Protein AF-A0A450WXD7-F1 (afdb_monomer)

Secondary structure (DSSP, 8-state):
-HHHHHHHHHHHHHHHHHHT--PPP-------EEEEETTEEEEE--------GGG----

Sequence (59 aa):
MKSILTFIVRFTLCVALLHTAHAEELVGSIPGQLSVQQGAAVYTIPIEVPPGVAGMQPD

Radius of gyration: 26.02 Å; Cα contacts (8 Å, |Δi|>4): 27; chains: 1; bounding box: 72×24×41 Å

Solvent-accessible surface area (backbone atoms only — not comparable to full-atom values): 4046 Å² total; per-residue (Å²): 110,72,69,60,52,53,50,50,55,52,50,55,51,50,54,57,61,57,69,72,65,69,76,84,74,87,90,74,84,73,79,59,49,78,48,74,56,98,89,40,84,45,76,45,74,72,76,92,75,78,66,42,81,96,64,47,68,87,133

Organism: NCBI:txid2126335

pLDDT: mean 85.71, std 7.67, range [64.88, 95.62]

Nearest PDB structures (foldseek):
  7ewl-assembly1_B  TM=4.258E-01  e=8.059E+00  Homo sapiens

Structure (mmCIF, N/CA/C/O backbone):
data_AF-A0A450WXD7-F1
#
_entry.id   AF-A0A450WXD7-F1
#
loop_
_atom_site.group_PDB
_atom_site.id
_atom_site.type_symbol
_atom_site.label_atom_id
_atom_site.label_alt_id
_atom_site.label_comp_id
_atom_site.label_asym_id
_atom_site.label_entity_id
_atom_si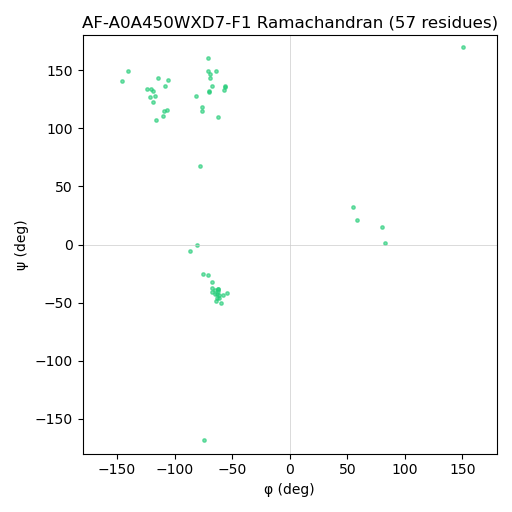te.label_seq_id
_atom_site.pdbx_PDB_ins_code
_atom_site.Cartn_x
_atom_site.Cartn_y
_atom_sit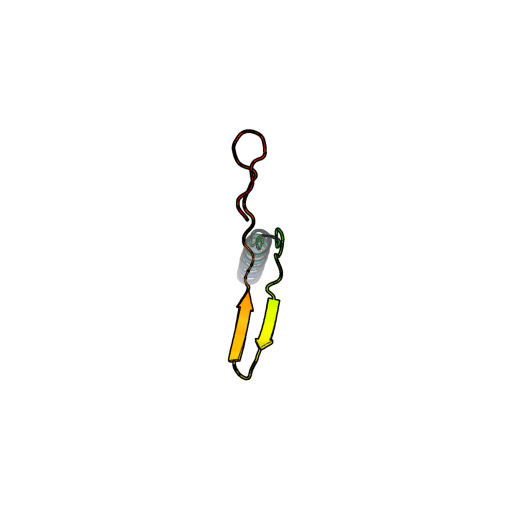e.Cartn_z
_atom_site.occupancy
_atom_site.B_iso_or_equiv
_atom_site.auth_seq_id
_atom_site.auth_comp_id
_atom_site.auth_a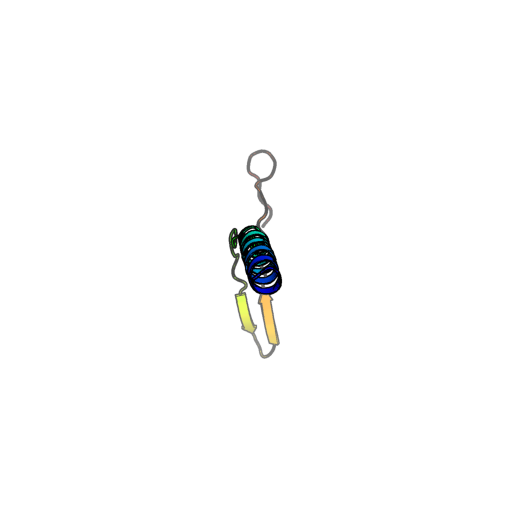sym_id
_atom_site.auth_atom_id
_atom_site.pdbx_PDB_model_num
ATOM 1 N N . MET A 1 1 ? 54.175 -13.256 2.240 1.00 64.88 1 MET A N 1
ATOM 2 C CA . MET A 1 1 ? 53.779 -12.373 1.114 1.00 64.88 1 MET A CA 1
ATOM 3 C C . MET A 1 1 ? 52.601 -12.926 0.306 1.00 64.88 1 MET A C 1
ATOM 5 O O . MET A 1 1 ? 51.598 -12.236 0.220 1.00 64.88 1 MET A O 1
ATOM 9 N N . LYS A 1 2 ? 52.647 -14.172 -0.200 1.00 75.50 2 LYS A N 1
ATOM 10 C CA . LYS A 1 2 ? 51.535 -14.803 -0.957 1.00 75.50 2 LYS A CA 1
ATOM 11 C C . LYS A 1 2 ? 50.174 -14.811 -0.228 1.00 75.50 2 LYS A C 1
ATOM 13 O O . LYS A 1 2 ? 49.173 -14.485 -0.842 1.00 75.50 2 LYS A O 1
ATOM 18 N N . SER A 1 3 ? 50.145 -15.093 1.081 1.00 78.31 3 SER A N 1
ATOM 19 C CA . SER A 1 3 ? 48.900 -15.103 1.881 1.00 78.31 3 SER A CA 1
ATOM 20 C C . SER A 1 3 ? 48.229 -13.721 1.990 1.00 78.31 3 SER A C 1
ATOM 22 O O . SER A 1 3 ? 47.017 -13.598 1.846 1.00 78.31 3 SER A O 1
ATOM 24 N N . ILE A 1 4 ? 49.030 -12.660 2.147 1.00 87.50 4 ILE A N 1
ATOM 25 C CA . ILE A 1 4 ? 48.540 -11.274 2.223 1.00 87.50 4 ILE A CA 1
AT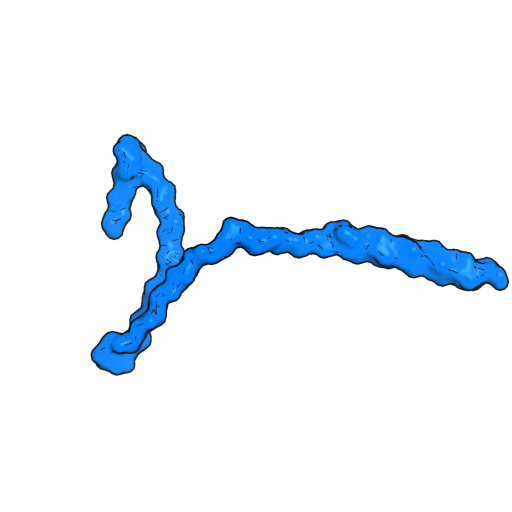OM 26 C C . ILE A 1 4 ? 47.952 -10.842 0.873 1.00 87.50 4 ILE A C 1
ATOM 28 O O . ILE A 1 4 ? 46.888 -10.234 0.832 1.00 87.50 4 ILE A O 1
ATOM 32 N N . LEU A 1 5 ? 48.600 -11.214 -0.236 1.00 87.62 5 LEU A N 1
ATOM 33 C CA . LEU A 1 5 ? 48.106 -10.920 -1.583 1.00 87.62 5 LEU A CA 1
ATOM 34 C C . LEU A 1 5 ? 46.739 -11.574 -1.840 1.00 87.62 5 LEU A C 1
ATOM 36 O O . LEU A 1 5 ? 45.820 -10.912 -2.315 1.00 87.62 5 LEU A O 1
ATOM 40 N N . THR A 1 6 ? 46.576 -12.849 -1.477 1.00 85.38 6 THR A N 1
ATOM 41 C CA . THR A 1 6 ? 45.293 -13.554 -1.617 1.00 85.38 6 THR A CA 1
ATOM 42 C C . THR A 1 6 ? 44.196 -12.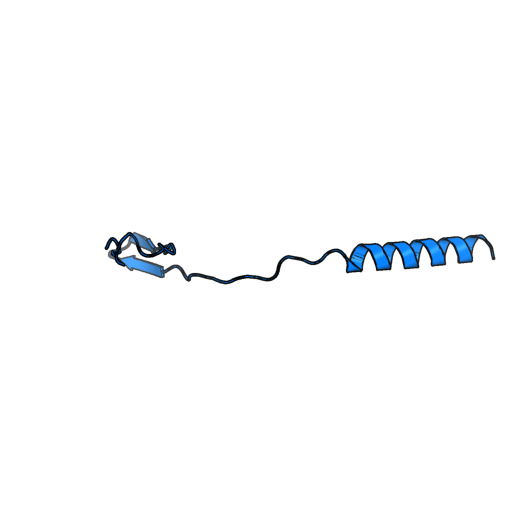905 -0.778 1.00 85.38 6 THR A C 1
ATOM 44 O O . THR A 1 6 ? 43.056 -12.809 -1.230 1.00 85.38 6 THR A O 1
ATOM 47 N N . PHE A 1 7 ? 44.529 -12.434 0.427 1.00 88.62 7 PHE A N 1
ATOM 48 C CA . PHE A 1 7 ? 43.580 -11.727 1.282 1.00 88.62 7 PHE A CA 1
ATOM 49 C C . PHE A 1 7 ? 43.106 -10.420 0.641 1.00 88.62 7 PHE A C 1
ATOM 51 O O . PHE A 1 7 ? 41.901 -10.189 0.568 1.00 88.62 7 PHE A O 1
ATOM 58 N N . ILE A 1 8 ? 44.032 -9.619 0.101 1.00 92.94 8 ILE A N 1
ATOM 59 C CA . ILE A 1 8 ? 43.702 -8.372 -0.601 1.00 92.94 8 ILE A CA 1
ATOM 60 C C . ILE A 1 8 ? 42.792 -8.667 -1.794 1.00 92.94 8 ILE A C 1
ATOM 62 O O . ILE A 1 8 ? 41.719 -8.090 -1.876 1.00 92.94 8 ILE A O 1
ATOM 66 N N . VAL A 1 9 ? 43.146 -9.621 -2.661 1.00 93.00 9 VAL A N 1
ATOM 67 C CA . VAL A 1 9 ? 42.332 -9.967 -3.843 1.00 93.00 9 VAL A CA 1
ATOM 68 C C . VAL A 1 9 ? 40.910 -10.383 -3.458 1.00 93.00 9 VAL A C 1
ATOM 70 O O . VAL A 1 9 ? 39.946 -9.937 -4.078 1.00 93.00 9 VAL A O 1
ATOM 73 N N . ARG A 1 10 ? 40.757 -11.210 -2.418 1.00 89.19 10 ARG A N 1
ATOM 74 C CA . ARG A 1 10 ? 39.430 -11.632 -1.945 1.00 89.19 10 ARG A CA 1
ATOM 75 C C . ARG A 1 10 ? 38.647 -10.479 -1.334 1.00 89.19 10 ARG A C 1
ATOM 77 O O . ARG A 1 10 ? 37.440 -10.406 -1.537 1.00 89.19 10 ARG A O 1
ATOM 84 N N . PHE A 1 11 ? 39.322 -9.589 -0.614 1.00 89.94 11 PHE A N 1
ATOM 85 C CA . PHE A 1 11 ? 38.702 -8.405 -0.039 1.00 89.94 11 PHE A CA 1
ATOM 86 C C . PHE A 1 11 ? 38.195 -7.462 -1.135 1.00 89.94 11 PHE A C 1
ATOM 88 O O . PHE A 1 11 ? 37.023 -7.096 -1.117 1.00 89.94 11 PHE A O 1
ATOM 95 N N . THR A 1 12 ? 39.016 -7.154 -2.144 1.00 89.69 12 THR A N 1
ATOM 96 C CA . THR A 1 12 ? 38.615 -6.294 -3.267 1.00 89.69 12 THR A CA 1
ATOM 97 C C . THR A 1 12 ? 37.463 -6.904 -4.065 1.00 89.69 12 THR A C 1
ATOM 99 O O . THR A 1 12 ? 36.529 -6.196 -4.431 1.00 89.69 12 THR A O 1
ATOM 102 N N . LEU A 1 13 ? 37.484 -8.224 -4.287 1.00 87.94 13 LEU A N 1
ATOM 103 C CA . LEU A 1 13 ? 36.390 -8.940 -4.947 1.00 87.94 13 LEU A CA 1
ATOM 104 C C . LEU A 1 13 ? 35.084 -8.864 -4.141 1.00 87.94 13 LEU A C 1
ATOM 106 O O . LEU A 1 13 ? 34.022 -8.637 -4.713 1.00 87.94 13 LEU A O 1
ATOM 110 N N . CYS A 1 14 ? 35.159 -9.023 -2.819 1.00 86.38 14 CYS A N 1
ATOM 111 C CA . CYS A 1 14 ? 33.995 -8.940 -1.938 1.00 86.38 14 CYS A CA 1
ATOM 112 C C . CYS A 1 14 ? 33.390 -7.528 -1.940 1.00 86.38 14 CYS A C 1
ATOM 114 O O . CYS A 1 14 ? 32.179 -7.369 -2.064 1.00 86.38 14 CYS A O 1
ATOM 116 N N . VAL A 1 15 ? 34.237 -6.495 -1.889 1.00 87.38 15 VAL A N 1
ATOM 117 C CA . VAL A 1 15 ? 33.797 -5.097 -1.992 1.00 87.38 15 VAL A CA 1
ATOM 118 C C . VAL A 1 15 ? 33.116 -4.839 -3.337 1.00 87.38 15 VAL A C 1
ATOM 120 O O . VAL A 1 15 ? 32.049 -4.234 -3.358 1.00 87.38 15 VAL A O 1
ATOM 123 N N . ALA A 1 16 ? 33.669 -5.334 -4.447 1.00 83.00 16 ALA A N 1
ATOM 124 C CA . ALA A 1 16 ? 33.062 -5.173 -5.769 1.00 83.00 16 ALA A CA 1
ATOM 125 C C . ALA A 1 16 ? 31.674 -5.839 -5.877 1.00 83.00 16 ALA A C 1
ATOM 127 O O . ALA A 1 16 ? 30.768 -5.261 -6.468 1.00 83.00 16 ALA A O 1
ATOM 128 N N . LEU A 1 17 ? 31.488 -7.014 -5.264 1.00 80.19 17 LEU A N 1
ATO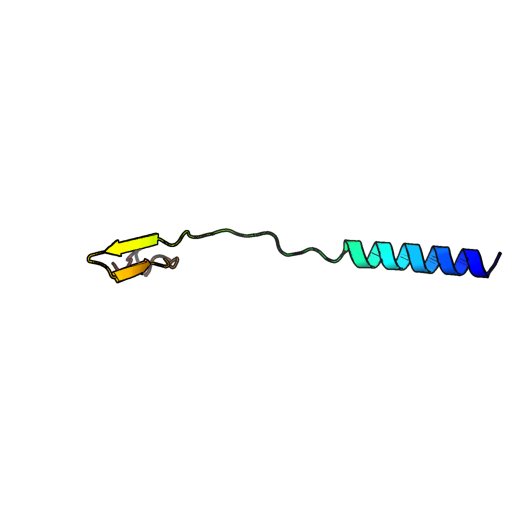M 129 C CA . LEU A 1 17 ? 30.201 -7.725 -5.227 1.00 80.19 17 LEU A CA 1
ATOM 130 C C . LEU A 1 17 ? 29.130 -6.998 -4.399 1.00 80.19 17 LEU A C 1
ATOM 132 O O . LEU A 1 17 ? 27.950 -7.085 -4.718 1.00 80.19 17 LEU A O 1
ATOM 136 N N . LEU A 1 18 ? 29.522 -6.279 -3.345 1.00 78.19 18 LEU A N 1
ATOM 137 C CA . LEU A 1 18 ? 28.584 -5.514 -2.516 1.00 78.19 18 LEU A CA 1
ATOM 138 C C . LEU A 1 18 ? 28.103 -4.224 -3.199 1.00 78.19 18 LEU A C 1
ATOM 140 O O . LEU A 1 18 ? 27.011 -3.757 -2.897 1.00 78.19 18 LEU A O 1
ATOM 144 N N . HIS A 1 19 ? 28.880 -3.661 -4.132 1.00 73.31 19 HIS A N 1
ATOM 145 C CA . HIS A 1 19 ? 28.492 -2.443 -4.855 1.00 73.31 19 HIS A CA 1
ATOM 146 C C . HIS A 1 19 ? 27.347 -2.669 -5.847 1.00 73.31 19 HIS A C 1
ATOM 148 O O . HIS A 1 19 ? 26.617 -1.731 -6.139 1.00 73.31 19 HIS A O 1
ATOM 154 N N . THR A 1 20 ? 27.177 -3.887 -6.366 1.00 66.81 20 THR A N 1
ATOM 155 C CA . THR A 1 20 ? 26.108 -4.203 -7.326 1.00 66.81 20 THR A CA 1
ATOM 156 C C . THR A 1 20 ? 24.788 -4.580 -6.653 1.00 66.81 20 THR A C 1
ATOM 158 O O . THR A 1 20 ? 23.780 -4.737 -7.340 1.00 66.81 20 THR A O 1
ATOM 161 N N . ALA A 1 21 ? 24.765 -4.694 -5.322 1.00 67.75 21 ALA A N 1
ATOM 162 C CA . ALA A 1 21 ? 23.552 -4.895 -4.539 1.00 67.75 21 ALA A CA 1
ATOM 163 C C . ALA A 1 21 ? 22.784 -3.567 -4.394 1.00 67.75 21 ALA A C 1
ATOM 165 O O . ALA A 1 21 ? 22.697 -2.988 -3.313 1.00 67.75 21 ALA A O 1
ATOM 166 N N . HIS A 1 22 ? 22.248 -3.063 -5.504 1.00 68.38 22 HIS A N 1
ATOM 167 C CA . HIS A 1 22 ? 21.316 -1.943 -5.490 1.00 68.38 22 HIS A CA 1
ATOM 168 C C . HIS A 1 22 ? 19.949 -2.450 -5.023 1.00 68.38 22 HIS A C 1
ATOM 170 O O . HIS A 1 22 ? 19.329 -3.277 -5.689 1.00 68.38 22 HIS A O 1
ATOM 176 N N . ALA A 1 23 ? 19.488 -1.975 -3.866 1.00 73.19 23 ALA A N 1
ATOM 177 C CA . ALA A 1 23 ? 18.081 -2.089 -3.507 1.00 73.19 23 ALA A CA 1
ATOM 178 C C . ALA A 1 23 ? 17.270 -1.201 -4.461 1.00 73.19 23 ALA A C 1
ATOM 180 O O . ALA A 1 23 ? 17.691 -0.078 -4.747 1.00 73.19 23 ALA A O 1
ATOM 181 N N . GLU A 1 24 ? 16.142 -1.701 -4.967 1.00 81.06 24 GLU A N 1
ATOM 182 C CA . GLU A 1 24 ? 15.229 -0.880 -5.764 1.00 81.06 24 GLU A CA 1
ATOM 183 C C . GLU A 1 24 ? 14.785 0.340 -4.944 1.00 81.06 24 GLU A C 1
ATOM 185 O O . GLU A 1 24 ? 14.449 0.229 -3.761 1.00 81.06 24 GLU A O 1
ATOM 190 N N . GLU A 1 25 ? 14.845 1.519 -5.563 1.00 82.19 25 GLU A N 1
ATOM 191 C CA . GLU A 1 25 ? 14.403 2.766 -4.946 1.00 82.19 25 GLU A CA 1
ATOM 192 C C . GLU A 1 25 ? 12.875 2.754 -4.789 1.00 82.19 25 GLU A C 1
ATOM 194 O O . GLU A 1 25 ? 12.151 2.241 -5.642 1.00 82.19 25 GLU A O 1
ATOM 199 N N . LEU A 1 26 ? 12.368 3.319 -3.690 1.00 85.75 26 LEU A N 1
ATOM 200 C CA . LEU A 1 26 ? 10.932 3.430 -3.450 1.00 85.75 26 LEU A CA 1
ATOM 201 C C . LEU A 1 26 ? 10.283 4.301 -4.544 1.00 85.75 26 LEU A C 1
ATOM 203 O O . LEU A 1 26 ? 10.455 5.515 -4.553 1.00 85.75 26 LEU A O 1
ATOM 207 N N . VAL A 1 27 ? 9.495 3.688 -5.430 1.00 84.31 27 VAL A N 1
ATOM 208 C CA . VAL A 1 27 ? 8.870 4.364 -6.589 1.00 84.31 27 VAL A CA 1
ATOM 209 C C . VAL A 1 27 ? 7.593 5.157 -6.264 1.00 84.31 27 VAL A C 1
ATOM 211 O O . VAL A 1 27 ? 7.012 5.778 -7.150 1.00 84.31 27 VAL A O 1
ATOM 214 N N . GLY A 1 28 ? 7.150 5.165 -5.005 1.00 83.12 28 GLY A N 1
ATOM 215 C CA . GLY A 1 28 ? 5.989 5.933 -4.550 1.00 83.12 28 GLY A CA 1
ATOM 216 C C . GLY A 1 28 ? 5.270 5.290 -3.366 1.00 83.12 28 GLY A C 1
ATOM 217 O O . GLY A 1 28 ? 5.549 4.151 -2.988 1.00 83.12 28 GLY A O 1
ATOM 218 N N . SER A 1 29 ? 4.338 6.026 -2.760 1.00 87.00 29 SER A N 1
ATOM 219 C CA . SER A 1 29 ? 3.434 5.498 -1.738 1.00 87.00 29 SER A CA 1
ATOM 220 C C . SER A 1 29 ? 2.062 6.165 -1.824 1.00 87.00 29 SER A C 1
ATOM 222 O O . SER A 1 29 ? 1.948 7.368 -2.054 1.00 87.00 29 SER A O 1
ATOM 224 N N . ILE A 1 30 ? 1.013 5.366 -1.631 1.00 88.44 30 ILE A N 1
ATOM 225 C CA . ILE A 1 30 ? -0.366 5.841 -1.522 1.00 88.44 30 ILE A CA 1
ATOM 226 C C . ILE A 1 30 ? -0.785 5.637 -0.061 1.00 88.44 30 ILE A C 1
ATOM 228 O O . ILE A 1 30 ? -0.876 4.489 0.385 1.00 88.44 30 ILE A O 1
ATOM 232 N N . PRO A 1 31 ? -0.976 6.712 0.726 1.00 89.56 31 PRO A N 1
ATOM 233 C CA . PRO A 1 31 ? -1.274 6.573 2.142 1.00 89.56 31 PRO A CA 1
ATOM 234 C C . PRO A 1 31 ? -2.681 6.010 2.346 1.00 89.56 31 PRO A C 1
ATOM 236 O O . PRO A 1 31 ? -3.657 6.503 1.781 1.00 89.56 31 PRO A O 1
ATOM 239 N N . GLY A 1 32 ? -2.779 4.999 3.207 1.00 90.56 32 GLY A N 1
ATOM 240 C CA . GLY A 1 32 ? -4.058 4.547 3.736 1.00 90.56 32 GLY A CA 1
ATOM 241 C C . GLY A 1 32 ? -4.658 5.543 4.725 1.00 90.56 32 GLY A C 1
ATOM 242 O O . GLY A 1 32 ? -3.956 6.367 5.316 1.00 90.56 32 GLY A O 1
ATOM 243 N N . GLN A 1 33 ? -5.961 5.436 4.944 1.00 94.44 33 GLN A N 1
ATOM 244 C CA . GLN A 1 33 ? -6.670 6.139 6.003 1.00 94.44 33 GLN A CA 1
ATOM 245 C C . GLN A 1 33 ? -7.075 5.150 7.092 1.00 94.44 33 GLN A C 1
ATOM 247 O O . GLN A 1 33 ? -7.587 4.068 6.818 1.00 94.44 33 GLN A O 1
ATOM 252 N N . LEU A 1 34 ? -6.874 5.551 8.341 1.00 93.31 34 LEU A N 1
ATOM 253 C CA . LEU A 1 34 ? -7.379 4.858 9.517 1.00 93.31 34 LEU A CA 1
ATOM 254 C C . LEU A 1 34 ? -8.312 5.808 10.260 1.00 93.31 34 LEU A C 1
ATOM 256 O O . LEU A 1 34 ? -7.962 6.958 10.523 1.00 93.31 34 LEU A O 1
ATOM 260 N N . SER A 1 35 ? -9.485 5.313 10.629 1.00 93.81 35 SER A N 1
ATOM 261 C CA . SER A 1 35 ? -10.444 6.030 11.458 1.00 93.81 35 SER A CA 1
ATOM 262 C C . SER A 1 35 ? -11.100 5.075 12.448 1.00 93.81 35 SER A C 1
ATOM 264 O O . SER A 1 35 ? -11.272 3.897 12.157 1.00 93.81 35 SER A O 1
ATOM 266 N N . VAL A 1 36 ? -11.486 5.571 13.621 1.00 94.44 36 VAL A N 1
ATOM 267 C CA . VAL A 1 36 ? -12.352 4.825 14.538 1.00 94.44 36 VAL A CA 1
ATOM 268 C C . VAL A 1 36 ? -13.729 5.461 14.478 1.00 94.44 36 VAL A C 1
ATOM 270 O O . VAL A 1 36 ? -13.900 6.622 14.847 1.00 94.44 36 VAL A O 1
ATOM 273 N N . GLN A 1 37 ? -14.708 4.701 14.005 1.00 94.56 37 GLN A N 1
ATOM 274 C CA . GLN A 1 37 ? -16.085 5.147 13.843 1.00 94.56 37 GLN A CA 1
ATOM 275 C C . GLN A 1 37 ? -16.977 4.272 14.715 1.00 94.56 37 GLN A C 1
ATOM 277 O O . GLN A 1 37 ? -16.961 3.051 14.596 1.00 94.56 37 GLN A O 1
ATOM 282 N N . GLN A 1 38 ? -17.730 4.892 15.628 1.00 93.69 38 GLN A N 1
ATOM 283 C CA . GLN A 1 38 ? -18.698 4.193 16.491 1.00 93.69 38 GLN A CA 1
ATOM 284 C C . GLN A 1 38 ? -18.091 3.022 17.296 1.00 93.69 38 GLN A C 1
ATOM 286 O O . GLN A 1 38 ? -18.756 2.031 17.577 1.00 93.69 38 GLN A O 1
ATOM 291 N N . GLY A 1 39 ? -16.813 3.132 17.676 1.00 93.62 39 GLY A N 1
ATOM 292 C CA . GLY A 1 39 ? -16.099 2.091 18.422 1.00 93.62 39 GLY A CA 1
ATOM 293 C C . GLY A 1 39 ? -15.522 0.959 17.564 1.00 93.62 39 GLY A C 1
ATOM 294 O O . GLY A 1 39 ? -14.893 0.060 18.116 1.00 93.62 39 GLY A O 1
ATOM 295 N N . ALA A 1 40 ? -15.674 1.009 16.238 1.00 94.88 40 ALA A N 1
ATOM 296 C CA . ALA A 1 40 ? -15.030 0.094 15.300 1.00 94.88 40 ALA A CA 1
ATOM 297 C C . ALA A 1 40 ? -13.876 0.787 14.562 1.00 94.88 40 ALA A C 1
ATOM 299 O O . ALA A 1 40 ? -13.975 1.955 14.185 1.00 94.88 40 ALA A O 1
ATOM 300 N N . ALA A 1 41 ? -12.779 0.063 14.338 1.00 95.19 41 ALA A N 1
ATOM 301 C CA . ALA A 1 41 ? -11.687 0.541 13.501 1.00 95.19 41 ALA A CA 1
ATOM 302 C C . ALA A 1 41 ? -12.027 0.319 12.020 1.00 95.19 41 ALA A C 1
ATOM 304 O O . ALA A 1 41 ? -12.375 -0.788 11.609 1.00 95.19 41 ALA A O 1
ATOM 305 N N . VAL A 1 42 ? -11.922 1.382 11.232 1.00 95.62 42 VAL A N 1
ATOM 306 C CA . VAL A 1 42 ? -12.164 1.422 9.791 1.00 95.62 42 VAL A CA 1
ATOM 307 C C . VAL A 1 42 ? -10.853 1.790 9.109 1.00 95.62 42 VAL A C 1
ATOM 309 O O . VAL A 1 42 ? -10.220 2.788 9.461 1.00 95.62 42 VAL A O 1
ATOM 312 N N . TYR A 1 43 ? -10.455 0.982 8.132 1.00 92.75 43 TYR A N 1
ATOM 313 C CA . TYR A 1 43 ? -9.230 1.174 7.367 1.00 92.75 43 TYR A CA 1
ATOM 314 C C . TYR A 1 43 ? -9.565 1.238 5.882 1.00 92.75 43 TYR A C 1
ATOM 316 O O . TYR A 1 43 ? -10.293 0.386 5.374 1.00 92.75 43 TYR A O 1
ATOM 324 N N . THR A 1 44 ? -8.989 2.215 5.194 1.00 92.44 44 THR A N 1
ATOM 325 C CA . THR A 1 44 ? -9.074 2.368 3.743 1.00 92.44 44 THR A CA 1
ATOM 326 C C . THR A 1 44 ? -7.662 2.338 3.185 1.00 92.44 44 THR A C 1
ATOM 328 O O . THR A 1 44 ? -6.796 3.083 3.636 1.00 92.44 44 THR A O 1
ATOM 331 N N . ILE A 1 45 ? -7.414 1.465 2.213 1.00 91.06 45 ILE A N 1
ATOM 332 C CA . ILE A 1 45 ? -6.152 1.408 1.473 1.00 91.06 45 ILE A CA 1
ATOM 333 C C . ILE A 1 45 ? -6.502 1.753 0.025 1.00 91.06 45 ILE A C 1
ATOM 335 O O . ILE A 1 45 ? -7.161 0.940 -0.626 1.00 91.06 45 ILE A O 1
ATOM 339 N N . PRO 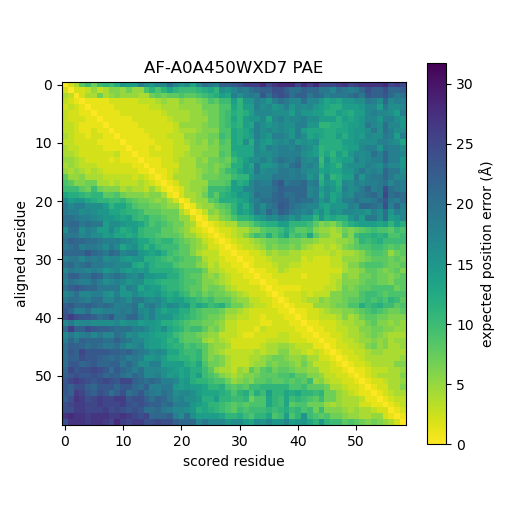A 1 46 ? -6.145 2.950 -0.474 1.00 87.12 46 PRO A N 1
ATOM 340 C CA . PRO A 1 46 ? -6.497 3.332 -1.829 1.00 87.12 46 PRO A CA 1
ATOM 341 C C . PRO A 1 46 ? -5.674 2.534 -2.839 1.00 87.12 46 PRO A C 1
ATOM 343 O O . PRO A 1 46 ? -4.520 2.182 -2.585 1.00 87.12 46 PRO A O 1
ATOM 346 N N . ILE A 1 47 ? -6.270 2.297 -4.003 1.00 85.56 47 ILE A N 1
ATOM 347 C CA . ILE A 1 47 ? -5.588 1.755 -5.177 1.00 85.56 47 ILE A CA 1
ATOM 348 C C . ILE A 1 47 ? -5.572 2.813 -6.278 1.00 85.56 47 ILE A C 1
ATOM 350 O O . ILE A 1 47 ? -6.536 3.560 -6.441 1.00 85.56 47 ILE A O 1
ATOM 354 N N . GLU A 1 48 ? -4.481 2.881 -7.037 1.00 83.81 48 GLU A N 1
ATOM 355 C CA . GLU A 1 48 ? -4.454 3.687 -8.253 1.00 83.81 48 GLU A CA 1
ATOM 356 C C . GLU A 1 48 ? -5.213 2.938 -9.349 1.00 83.81 48 GLU A C 1
ATOM 358 O O . GLU A 1 48 ? -4.853 1.823 -9.727 1.00 83.81 48 GLU A O 1
ATOM 363 N N . VAL A 1 49 ? -6.290 3.546 -9.838 1.00 84.75 49 VAL A N 1
ATOM 364 C CA . VAL A 1 49 ? -7.066 3.023 -10.961 1.00 84.75 49 VAL A CA 1
ATOM 365 C C . VAL A 1 49 ? -6.809 3.953 -12.146 1.00 84.75 49 VAL A C 1
ATOM 367 O O . VAL A 1 49 ? -7.149 5.132 -12.064 1.00 84.75 49 VAL A O 1
ATOM 370 N N . PRO A 1 50 ?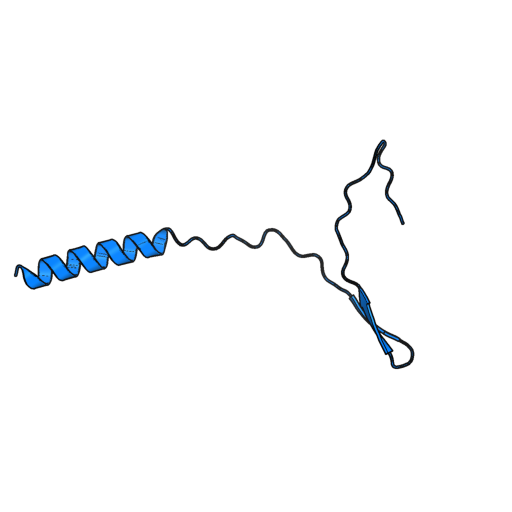 -6.176 3.486 -13.233 1.00 84.62 50 PRO A N 1
ATOM 371 C CA . PRO A 1 50 ? -6.010 4.299 -14.430 1.00 84.62 50 PRO A CA 1
ATOM 372 C C . PRO A 1 50 ? -7.365 4.635 -15.075 1.00 84.62 50 PRO A C 1
ATOM 374 O O . PRO A 1 50 ? -8.273 3.797 -15.026 1.00 84.62 50 PRO A O 1
ATOM 377 N N . PRO A 1 51 ? -7.496 5.795 -15.746 1.00 88.56 51 PRO A N 1
ATOM 378 C CA . PRO A 1 51 ? -8.707 6.133 -16.480 1.00 88.56 51 PRO A CA 1
ATOM 379 C C . PRO A 1 51 ? -9.066 5.081 -17.528 1.00 88.56 51 PRO A C 1
ATOM 381 O O . PRO A 1 51 ? -8.216 4.606 -18.286 1.00 88.56 51 PRO A O 1
ATOM 384 N N . GLY A 1 52 ? -10.352 4.749 -17.593 1.00 87.44 52 GLY A N 1
ATOM 385 C CA . GLY A 1 52 ? -10.923 3.886 -18.615 1.00 87.44 52 GLY A CA 1
ATOM 386 C C . GLY A 1 52 ? -11.066 4.580 -19.972 1.00 87.44 52 GLY A C 1
ATOM 387 O O . GLY A 1 52 ? -10.559 5.677 -20.224 1.00 87.44 52 GLY A O 1
ATOM 388 N N . VAL A 1 53 ? -11.801 3.936 -20.882 1.00 91.12 53 VAL A N 1
ATOM 389 C CA . VAL A 1 53 ? -12.071 4.480 -22.223 1.00 91.12 53 VAL A CA 1
ATOM 390 C C . VAL A 1 53 ? -12.732 5.855 -22.107 1.00 91.12 53 VAL A C 1
ATOM 392 O O . VAL A 1 53 ? -13.638 6.045 -21.300 1.00 91.12 53 VAL A O 1
ATOM 395 N N . ALA A 1 54 ? -12.268 6.811 -22.915 1.00 89.25 54 ALA A N 1
ATOM 396 C CA . ALA A 1 54 ? -12.718 8.205 -22.888 1.00 89.25 54 ALA A CA 1
ATOM 397 C C . ALA A 1 54 ? -12.537 8.919 -21.527 1.00 89.25 54 ALA A C 1
ATOM 399 O O . ALA A 1 54 ? -13.185 9.932 -21.282 1.00 89.25 54 ALA A O 1
ATOM 400 N N . GLY A 1 55 ? -11.649 8.423 -20.655 1.00 87.06 55 GLY A N 1
ATOM 401 C CA . GLY A 1 55 ? -11.370 9.039 -19.356 1.00 87.06 55 GLY A CA 1
ATOM 402 C C . GLY A 1 55 ? -12.392 8.708 -18.267 1.00 87.06 55 GLY A C 1
ATOM 403 O O . GLY A 1 55 ? -12.423 9.390 -17.247 1.00 87.06 55 GLY A O 1
ATOM 404 N N . MET A 1 56 ? -13.238 7.692 -18.468 1.00 88.19 56 MET A N 1
ATOM 405 C CA . MET A 1 56 ? -14.205 7.271 -17.452 1.00 88.19 56 MET A CA 1
ATOM 406 C C . MET A 1 56 ? -13.506 6.597 -16.269 1.00 88.19 56 MET A C 1
ATOM 408 O O . MET A 1 56 ? -12.719 5.673 -16.463 1.00 88.19 56 MET A O 1
ATOM 412 N N . GLN A 1 57 ? -13.845 7.018 -15.054 1.00 84.81 57 GLN A N 1
ATOM 413 C CA . GLN A 1 57 ? -13.342 6.455 -13.805 1.00 84.81 57 GLN A CA 1
ATOM 414 C C . GLN A 1 57 ? -14.534 5.939 -12.979 1.00 84.81 57 GLN A C 1
ATOM 416 O O . GLN A 1 57 ? -15.536 6.652 -12.906 1.00 84.81 57 GLN A O 1
ATOM 421 N N . PRO A 1 58 ? -14.478 4.729 -12.397 1.00 75.12 58 PRO A N 1
ATOM 422 C CA . PRO A 1 58 ? -15.482 4.296 -11.426 1.00 75.12 58 PRO A CA 1
ATOM 423 C C . PRO A 1 58 ? -15.351 5.091 -10.116 1.00 75.12 58 PRO A C 1
ATOM 425 O O . PRO A 1 58 ? -14.234 5.449 -9.736 1.00 75.12 58 PRO A O 1
ATOM 428 N N . ASP A 1 59 ? -16.486 5.339 -9.454 1.00 72.81 59 ASP A N 1
ATOM 429 C CA . ASP A 1 59 ? -16.551 5.924 -8.104 1.00 72.81 59 ASP A CA 1
ATOM 430 C C . ASP A 1 59 ? -16.118 4.924 -7.017 1.00 72.81 59 ASP A C 1
ATOM 432 O O . ASP A 1 59 ? -16.490 3.727 -7.123 1.00 72.8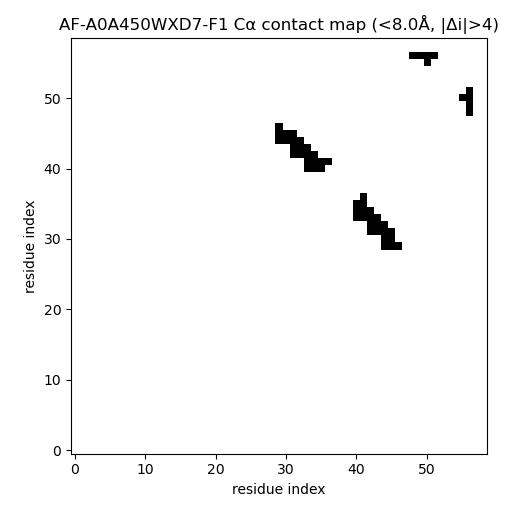1 59 ASP A O 1
#

Foldseek 3Di:
DVVVVVVVVVVVVVVVVVVPPDDDDDPDDDDKDWDQDPNRIDIGGDDDDAADPPRDDDD

Mean predicted aligned error: 10.67 Å